Protein AF-A0A290MVN6-F1 (afdb_monomer_lite)

Structure (mmCIF, N/CA/C/O backbone):
data_AF-A0A290MVN6-F1
#
_entry.id   AF-A0A290MVN6-F1
#
loop_
_atom_site.group_PDB
_atom_site.id
_atom_site.type_symbol
_atom_site.label_atom_id
_atom_site.label_alt_id
_atom_site.label_comp_id
_atom_site.label_asym_id
_atom_site.label_entity_id
_atom_site.label_seq_id
_atom_site.pdbx_PDB_ins_code
_atom_site.Cartn_x
_atom_site.Cartn_y
_atom_site.Cartn_z
_atom_site.occupancy
_atom_site.B_iso_or_equiv
_atom_site.auth_seq_id
_atom_site.auth_comp_id
_atom_site.auth_asym_id
_atom_site.auth_atom_id
_atom_site.pdbx_PDB_model_num
ATOM 1 N N . MET A 1 1 ? 50.060 10.500 41.631 1.00 41.84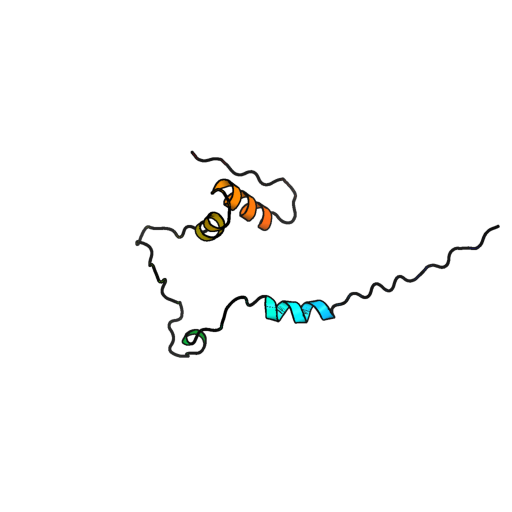 1 MET A N 1
ATOM 2 C CA . MET A 1 1 ? 48.654 10.758 41.255 1.00 41.84 1 MET A CA 1
ATOM 3 C C . MET A 1 1 ? 48.608 12.158 40.655 1.00 41.84 1 MET A C 1
ATOM 5 O O . MET A 1 1 ? 49.038 13.065 41.345 1.00 41.84 1 MET A O 1
ATOM 9 N N . SER A 1 2 ? 48.257 12.413 39.397 1.00 45.34 2 SER A N 1
ATOM 10 C CA . SER A 1 2 ? 47.472 11.636 38.428 1.00 45.34 2 SER A CA 1
ATOM 11 C C . SER A 1 2 ? 47.870 12.071 37.003 1.00 45.34 2 SER A C 1
ATOM 13 O O . SER A 1 2 ? 48.165 13.251 36.821 1.00 45.34 2 SER A O 1
ATOM 15 N N . PRO A 1 3 ? 47.901 11.170 36.008 1.00 47.62 3 PRO A N 1
ATOM 16 C CA . PRO A 1 3 ? 48.128 11.536 34.611 1.00 47.62 3 PRO A CA 1
ATOM 17 C C . PRO A 1 3 ? 46.865 12.151 33.983 1.00 47.62 3 PRO A C 1
ATOM 19 O O . PRO A 1 3 ? 45.751 11.695 34.238 1.00 47.62 3 PRO A O 1
ATOM 22 N N . THR A 1 4 ? 47.048 13.184 33.164 1.00 52.16 4 THR A N 1
ATOM 23 C CA . THR A 1 4 ? 46.018 13.769 32.291 1.00 52.16 4 THR A CA 1
ATOM 24 C C . THR A 1 4 ? 45.640 12.750 31.205 1.00 52.16 4 THR A C 1
ATOM 26 O O . THR A 1 4 ? 46.554 12.139 30.646 1.00 52.16 4 THR A O 1
ATOM 29 N N . PRO A 1 5 ? 44.349 12.524 30.895 1.00 48.88 5 PRO A N 1
ATOM 30 C CA . PRO A 1 5 ? 43.964 11.531 29.899 1.00 48.88 5 PRO A CA 1
ATOM 31 C C . PRO A 1 5 ? 44.360 11.992 28.492 1.00 48.88 5 PRO A C 1
ATOM 33 O O . PRO A 1 5 ? 44.114 13.135 28.104 1.00 48.88 5 PRO A O 1
ATOM 36 N N . ALA A 1 6 ? 44.991 11.082 27.750 1.00 48.41 6 ALA A N 1
ATOM 37 C CA . ALA A 1 6 ? 45.158 11.186 26.312 1.00 48.41 6 ALA A CA 1
ATOM 38 C C . ALA A 1 6 ? 43.766 11.243 25.673 1.00 48.41 6 ALA A C 1
ATOM 40 O O . ALA A 1 6 ? 42.903 10.424 25.981 1.00 48.41 6 ALA A O 1
ATOM 41 N N . ASN A 1 7 ? 43.541 12.250 24.837 1.00 49.75 7 ASN A N 1
ATOM 42 C CA . ASN A 1 7 ? 42.348 12.325 24.015 1.00 49.75 7 ASN A CA 1
ATOM 43 C C . ASN A 1 7 ? 42.595 11.377 22.837 1.00 49.75 7 ASN A C 1
ATOM 45 O O . ASN A 1 7 ? 43.334 11.729 21.916 1.00 49.75 7 ASN A O 1
ATOM 49 N N . ASP A 1 8 ? 42.082 10.152 22.935 1.00 46.84 8 ASP A N 1
ATOM 50 C CA . ASP A 1 8 ? 42.040 9.214 21.821 1.00 46.84 8 ASP A CA 1
ATOM 51 C C . ASP A 1 8 ? 41.162 9.837 20.735 1.00 46.84 8 ASP A C 1
ATOM 53 O O . ASP A 1 8 ? 39.951 10.000 20.893 1.00 46.84 8 ASP A O 1
ATOM 57 N N . THR A 1 9 ? 41.793 10.241 19.634 1.00 47.34 9 THR A N 1
ATOM 58 C CA . THR A 1 9 ? 41.091 10.490 18.382 1.00 47.34 9 THR A CA 1
ATOM 59 C C . THR A 1 9 ? 40.514 9.149 17.947 1.00 47.34 9 THR A C 1
ATOM 61 O O . THR A 1 9 ? 41.198 8.344 17.316 1.00 47.34 9 THR A O 1
ATOM 64 N N . GLU A 1 10 ? 39.265 8.884 18.323 1.00 49.62 10 GLU A N 1
ATOM 65 C CA . GLU A 1 10 ? 38.461 7.869 17.658 1.00 49.62 10 GLU A CA 1
ATOM 66 C C . GLU A 1 10 ? 38.238 8.339 16.218 1.00 49.62 10 GLU A C 1
ATOM 68 O O . GLU A 1 10 ? 37.278 9.028 15.879 1.00 49.62 10 GLU A O 1
ATOM 73 N N . GLU A 1 11 ? 39.194 7.995 15.359 1.00 55.38 11 GLU A N 1
ATOM 74 C CA . GLU A 1 11 ? 39.010 7.915 13.919 1.00 55.38 11 GLU A CA 1
ATOM 75 C C . GLU A 1 11 ? 37.944 6.839 13.685 1.00 55.38 11 GLU A C 1
ATOM 77 O O . GLU A 1 11 ? 38.255 5.663 13.505 1.00 55.38 11 GLU A O 1
ATOM 82 N N . HIS A 1 12 ? 36.664 7.210 13.767 1.00 56.75 12 HIS A N 1
ATOM 83 C CA . HIS A 1 12 ? 35.587 6.364 13.279 1.00 56.75 12 HIS A CA 1
ATOM 84 C C . HIS A 1 12 ? 35.836 6.151 11.781 1.00 56.75 12 HIS A C 1
ATOM 86 O O . HIS A 1 12 ? 35.767 7.123 11.023 1.00 56.75 12 HIS A O 1
ATOM 92 N N . PRO A 1 13 ? 36.114 4.924 11.305 1.00 50.75 13 PRO A N 1
ATOM 93 C CA . PRO A 1 13 ? 36.138 4.681 9.878 1.00 50.75 13 PRO A CA 1
ATOM 94 C C . PRO A 1 13 ? 34.687 4.764 9.397 1.00 50.75 13 PRO A C 1
ATOM 96 O O . PRO A 1 13 ? 33.945 3.781 9.436 1.00 50.75 13 PRO A O 1
ATOM 99 N N . PHE A 1 14 ? 34.257 5.956 8.981 1.00 51.66 14 PHE A N 1
ATOM 100 C CA . PHE A 1 14 ? 33.035 6.116 8.209 1.00 51.66 14 PHE A CA 1
ATOM 101 C C . PHE A 1 14 ? 33.280 5.395 6.883 1.00 51.66 14 PHE A C 1
ATOM 103 O O . PHE A 1 14 ? 33.971 5.874 5.986 1.00 51.66 14 PHE A O 1
ATOM 110 N N . THR A 1 15 ? 32.837 4.143 6.819 1.00 54.78 15 THR A N 1
ATOM 111 C CA . THR A 1 15 ? 33.013 3.279 5.657 1.00 54.78 15 THR A CA 1
ATOM 112 C C . THR A 1 15 ? 31.967 3.645 4.606 1.00 54.78 15 THR A C 1
ATOM 114 O O . THR A 1 15 ? 31.015 2.910 4.368 1.00 54.78 15 THR A O 1
ATOM 117 N N . ASP A 1 16 ? 32.182 4.763 3.907 1.00 58.50 16 ASP A N 1
ATOM 118 C CA . ASP A 1 16 ? 31.423 5.138 2.698 1.00 58.50 16 ASP A CA 1
ATOM 119 C C . ASP A 1 16 ? 31.482 4.059 1.596 1.00 58.50 16 ASP A C 1
ATOM 121 O O . ASP A 1 16 ? 30.666 4.025 0.675 1.00 58.50 16 ASP A O 1
ATOM 125 N N . ALA A 1 17 ? 32.426 3.119 1.699 1.00 52.16 17 ALA A N 1
ATOM 126 C CA . ALA A 1 17 ? 32.584 2.004 0.770 1.00 52.16 17 ALA A CA 1
ATOM 127 C C . ALA A 1 17 ? 31.449 0.960 0.838 1.00 52.16 17 ALA A C 1
ATOM 129 O O . ALA A 1 17 ? 31.270 0.200 -0.113 1.00 52.16 17 ALA A O 1
ATOM 130 N N . ALA A 1 18 ? 30.667 0.911 1.923 1.00 54.00 18 ALA A N 1
ATOM 131 C CA . ALA A 1 18 ? 29.552 -0.033 2.044 1.00 54.00 18 ALA A CA 1
ATOM 132 C C . ALA A 1 18 ? 28.306 0.392 1.241 1.00 54.00 18 ALA A C 1
ATOM 134 O O . ALA A 1 18 ? 27.478 -0.454 0.898 1.00 54.00 18 ALA A O 1
ATOM 135 N N . ALA A 1 19 ? 28.171 1.681 0.908 1.00 53.84 19 ALA A N 1
ATOM 136 C CA . ALA A 1 19 ? 26.990 2.206 0.222 1.00 53.84 19 ALA A CA 1
ATOM 137 C C . ALA A 1 19 ? 26.888 1.725 -1.237 1.00 53.84 19 ALA A C 1
ATOM 139 O O . ALA A 1 19 ? 25.804 1.375 -1.700 1.00 53.84 19 ALA A O 1
ATOM 140 N N . ALA A 1 20 ? 28.016 1.635 -1.952 1.00 56.09 20 ALA A N 1
ATOM 141 C CA . ALA A 1 20 ? 28.025 1.236 -3.362 1.00 56.09 20 ALA A CA 1
ATOM 142 C C . ALA A 1 20 ? 27.619 -0.235 -3.570 1.00 56.09 20 ALA A C 1
ATOM 144 O O . ALA A 1 20 ? 26.882 -0.544 -4.502 1.00 56.09 20 ALA A O 1
ATOM 145 N N . ALA A 1 21 ? 28.038 -1.141 -2.679 1.00 56.53 21 ALA A N 1
ATOM 146 C CA . ALA A 1 21 ? 27.701 -2.565 -2.776 1.00 56.53 21 ALA A CA 1
ATOM 147 C C . ALA A 1 21 ? 26.217 -2.859 -2.480 1.00 56.53 21 ALA A C 1
ATOM 149 O O . ALA A 1 21 ? 25.677 -3.861 -2.940 1.00 56.53 21 ALA A O 1
ATOM 150 N N . LYS A 1 22 ? 25.539 -1.985 -1.723 1.00 59.69 22 LYS A N 1
ATOM 151 C CA . LYS A 1 22 ? 24.103 -2.102 -1.427 1.00 59.69 22 LYS A CA 1
ATOM 152 C C . LYS A 1 22 ? 23.210 -1.674 -2.593 1.00 59.69 22 LYS A C 1
ATOM 154 O O . LYS A 1 22 ? 22.085 -2.154 -2.674 1.00 59.69 22 LYS A O 1
ATOM 159 N N . ALA A 1 23 ? 23.692 -0.797 -3.475 1.00 59.62 23 ALA A N 1
ATOM 160 C CA . ALA A 1 23 ? 22.894 -0.264 -4.578 1.00 59.62 23 ALA A CA 1
ATOM 161 C C . ALA A 1 23 ? 22.519 -1.341 -5.612 1.00 59.62 23 ALA A C 1
ATOM 163 O O . ALA A 1 23 ? 21.387 -1.361 -6.086 1.00 59.62 23 ALA A O 1
ATOM 164 N N . ASP A 1 24 ? 23.439 -2.265 -5.906 1.00 60.88 24 ASP A N 1
ATOM 165 C CA . ASP A 1 24 ? 23.209 -3.364 -6.859 1.00 60.88 24 ASP A CA 1
ATOM 166 C C . ASP A 1 24 ? 22.189 -4.390 -6.325 1.00 60.88 24 ASP A C 1
ATOM 168 O O . ASP A 1 24 ? 21.359 -4.901 -7.068 1.00 60.88 24 ASP A O 1
ATOM 172 N N . MET A 1 25 ? 22.161 -4.601 -5.003 1.00 60.00 25 MET A N 1
ATOM 173 C CA . MET A 1 25 ? 21.201 -5.484 -4.320 1.00 60.00 25 MET A CA 1
ATOM 174 C C . MET A 1 25 ? 19.789 -4.893 -4.172 1.00 60.00 25 MET A C 1
ATOM 176 O O . MET A 1 25 ? 18.866 -5.626 -3.841 1.00 60.00 25 MET A O 1
ATOM 180 N N . ALA A 1 26 ? 19.600 -3.584 -4.365 1.00 60.19 26 ALA A N 1
ATOM 181 C CA . ALA A 1 26 ? 18.288 -2.946 -4.205 1.00 60.19 26 ALA A CA 1
ATOM 182 C C . ALA A 1 26 ? 17.367 -3.145 -5.424 1.00 60.19 26 ALA A C 1
ATOM 184 O O . ALA A 1 26 ? 16.158 -2.932 -5.335 1.00 60.19 26 ALA A O 1
ATOM 185 N N . SER A 1 27 ? 17.930 -3.546 -6.566 1.00 60.94 27 SER A N 1
ATOM 186 C CA . SER A 1 27 ? 17.175 -3.824 -7.789 1.00 60.94 27 SER A CA 1
ATOM 187 C C . SER A 1 27 ? 16.718 -5.283 -7.778 1.00 60.94 27 SER A C 1
ATOM 189 O O . SER A 1 27 ? 17.252 -6.116 -8.501 1.00 60.94 27 SER A O 1
ATOM 191 N N . ASP A 1 28 ? 15.752 -5.602 -6.921 1.00 59.78 28 ASP A N 1
ATOM 192 C CA . ASP A 1 28 ? 15.298 -6.969 -6.599 1.00 59.78 28 ASP A CA 1
ATOM 193 C C . ASP A 1 28 ? 14.495 -7.662 -7.736 1.00 59.78 28 ASP A C 1
ATOM 195 O O . ASP A 1 28 ? 13.596 -8.470 -7.506 1.00 59.78 28 ASP A O 1
ATOM 199 N N . GLY A 1 29 ? 14.756 -7.319 -9.003 1.00 69.38 29 GLY A N 1
ATOM 200 C CA . GLY A 1 29 ? 14.000 -7.812 -10.153 1.00 69.38 29 GLY A CA 1
ATOM 201 C C . GLY A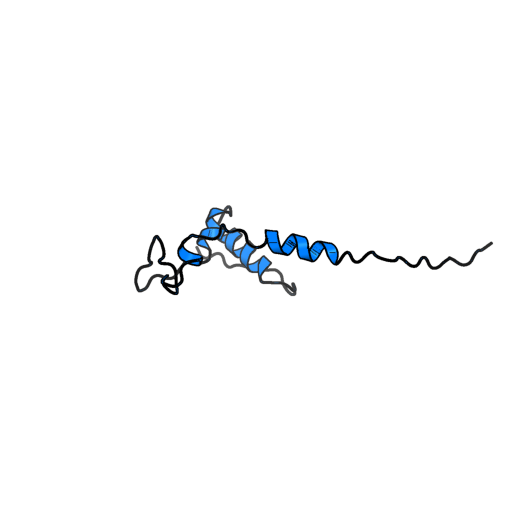 1 29 ? 14.878 -8.134 -11.355 1.00 69.38 29 GLY A C 1
ATOM 202 O O . GLY A 1 29 ? 15.652 -7.298 -11.818 1.00 69.38 29 GLY A O 1
ATOM 203 N N . GLU A 1 30 ? 14.716 -9.337 -11.912 1.00 78.88 30 GLU A N 1
ATOM 204 C CA . GLU A 1 30 ? 15.328 -9.685 -13.196 1.00 78.88 30 GLU A CA 1
ATOM 205 C C . GLU A 1 30 ? 14.838 -8.740 -14.305 1.00 78.88 30 GLU A C 1
ATOM 207 O O . GLU A 1 30 ? 13.633 -8.518 -14.466 1.00 78.88 30 GLU A O 1
ATOM 212 N N . ILE A 1 31 ? 15.778 -8.210 -15.097 1.00 78.75 31 ILE A N 1
ATOM 213 C CA . ILE A 1 31 ? 15.471 -7.343 -16.242 1.00 78.75 31 ILE A CA 1
ATOM 214 C C . ILE A 1 31 ? 14.764 -8.179 -17.309 1.00 78.75 31 ILE A C 1
ATOM 216 O O . ILE A 1 31 ? 15.369 -9.083 -17.902 1.00 78.75 31 ILE A O 1
ATOM 220 N N . ARG A 1 32 ? 13.502 -7.852 -17.592 1.00 78.94 32 ARG A N 1
ATOM 221 C C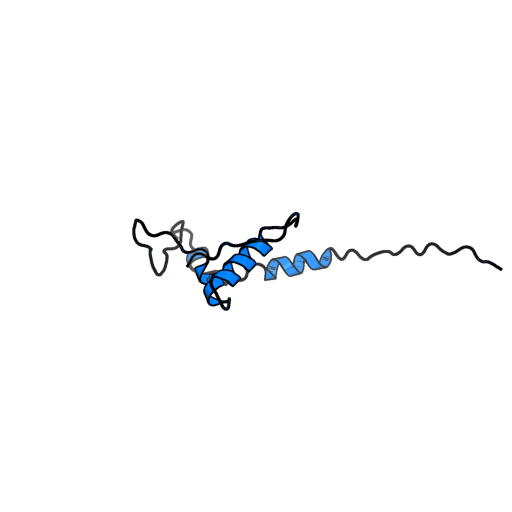A . ARG A 1 32 ? 12.682 -8.597 -18.548 1.00 78.94 32 ARG A CA 1
ATOM 222 C C . ARG A 1 32 ? 13.117 -8.295 -19.981 1.00 78.94 32 ARG A C 1
ATOM 224 O O . ARG A 1 32 ? 13.812 -7.319 -20.264 1.00 78.94 32 ARG A O 1
ATOM 231 N N . SER A 1 33 ? 12.727 -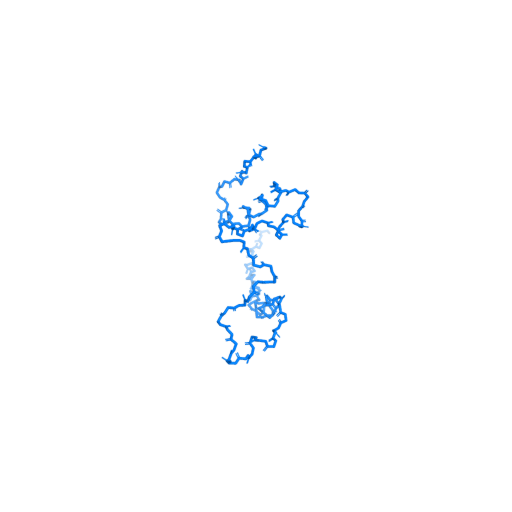9.161 -20.912 1.00 84.19 33 SER A N 1
ATOM 232 C CA . SER A 1 33 ? 12.988 -8.960 -22.343 1.00 84.19 33 SER A CA 1
ATOM 233 C C . SER A 1 33 ? 12.325 -7.691 -22.877 1.00 84.19 33 SER A C 1
ATOM 235 O O . SER A 1 33 ? 12.927 -6.963 -23.666 1.00 84.19 33 SER A O 1
ATOM 237 N N . ASP A 1 34 ? 11.108 -7.413 -22.412 1.00 83.56 34 ASP A N 1
ATOM 238 C CA . ASP A 1 34 ? 10.311 -6.275 -22.870 1.00 83.56 34 ASP A CA 1
ATOM 239 C C . ASP A 1 34 ? 10.913 -4.942 -22.406 1.00 83.56 34 ASP A C 1
ATOM 241 O O . ASP A 1 34 ? 10.919 -3.985 -23.172 1.00 83.56 34 ASP A O 1
ATOM 245 N N . ASP A 1 35 ? 11.553 -4.913 -21.230 1.00 83.12 35 ASP A N 1
ATOM 246 C CA . ASP A 1 35 ? 12.232 -3.725 -20.682 1.00 83.12 35 ASP A CA 1
ATOM 247 C C . ASP A 1 35 ? 13.391 -3.239 -21.579 1.00 83.12 35 ASP A C 1
ATOM 249 O O . ASP A 1 35 ? 13.819 -2.089 -21.498 1.00 83.12 35 ASP A O 1
ATOM 253 N N . LYS A 1 36 ? 13.918 -4.119 -22.441 1.00 84.19 36 LYS A N 1
ATOM 254 C CA . LYS A 1 36 ? 15.024 -3.832 -23.373 1.00 84.19 36 LYS A CA 1
ATOM 255 C C . LYS A 1 36 ? 14.547 -3.449 -24.775 1.00 84.19 36 LYS A C 1
ATOM 257 O O . LYS A 1 36 ? 15.373 -3.110 -25.623 1.00 84.19 36 LYS A O 1
ATOM 262 N N . SER A 1 37 ? 13.250 -3.558 -25.050 1.00 87.12 37 SER A N 1
ATOM 263 C CA . SER A 1 37 ? 12.700 -3.409 -26.395 1.00 87.12 37 SER A CA 1
ATOM 264 C C . SER A 1 37 ? 12.262 -1.966 -26.644 1.00 87.12 37 SER A C 1
ATOM 266 O O . SER A 1 37 ? 11.467 -1.416 -25.892 1.00 87.12 37 SER A O 1
ATOM 268 N N . PHE A 1 38 ? 12.756 -1.348 -27.723 1.00 87.31 38 PHE A N 1
ATOM 269 C CA . PHE A 1 38 ? 12.398 0.033 -28.084 1.00 87.31 38 PHE A CA 1
ATOM 270 C C . PHE A 1 38 ? 10.917 0.183 -28.468 1.00 87.31 38 PHE A C 1
ATOM 272 O O . PHE A 1 38 ? 10.300 1.197 -28.161 1.00 87.31 38 PHE A O 1
ATOM 279 N N . ASP A 1 39 ? 10.346 -0.843 -29.103 1.00 91.81 39 ASP A N 1
ATOM 280 C CA . ASP A 1 39 ? 8.947 -0.858 -29.547 1.00 91.81 39 ASP A CA 1
ATOM 281 C C . ASP A 1 39 ? 7.966 -1.352 -28.465 1.00 91.81 39 ASP A C 1
ATOM 283 O O . ASP A 1 39 ? 6.779 -1.537 -28.743 1.00 91.81 39 ASP A O 1
ATOM 287 N N . ALA A 1 40 ? 8.4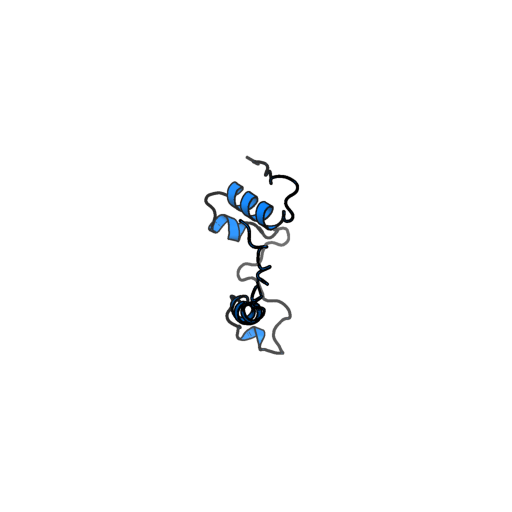34 -1.607 -27.237 1.00 87.06 40 ALA A N 1
ATOM 288 C CA . ALA A 1 40 ? 7.557 -2.041 -26.156 1.00 87.06 40 ALA A CA 1
ATOM 289 C C . ALA A 1 40 ? 6.563 -0.931 -25.757 1.00 87.06 40 ALA A C 1
ATOM 291 O O . ALA A 1 40 ? 6.886 0.260 -25.826 1.00 87.06 40 ALA A O 1
ATOM 292 N N . PRO A 1 41 ? 5.346 -1.294 -25.311 1.00 88.25 41 PRO A N 1
ATOM 293 C CA . PRO A 1 41 ? 4.410 -0.318 -24.772 1.00 88.25 41 PRO A CA 1
ATOM 294 C C . PRO A 1 41 ? 5.009 0.391 -23.549 1.00 88.25 41 PRO A C 1
ATOM 296 O O . PRO A 1 41 ? 5.726 -0.203 -22.749 1.00 88.25 41 PRO A O 1
ATOM 299 N N . HIS A 1 42 ? 4.661 1.669 -23.374 1.00 88.06 42 HIS A N 1
ATOM 300 C CA . HIS A 1 42 ? 5.137 2.514 -22.267 1.00 88.06 42 HIS A CA 1
ATOM 301 C C . HIS A 1 42 ? 4.757 1.997 -20.866 1.00 88.06 42 HIS A C 1
ATOM 303 O O . HIS A 1 42 ? 5.322 2.446 -19.871 1.00 88.06 42 HIS A O 1
ATOM 309 N N . ALA A 1 43 ? 3.779 1.096 -20.783 1.00 88.12 43 ALA A N 1
ATOM 310 C CA . ALA A 1 43 ? 3.333 0.464 -19.555 1.00 88.12 43 ALA A CA 1
ATOM 311 C C . ALA A 1 43 ? 3.058 -1.019 -19.804 1.00 88.12 43 ALA A C 1
ATOM 313 O O . ALA A 1 43 ? 2.579 -1.412 -20.871 1.00 88.12 43 ALA A O 1
ATOM 314 N N . ARG A 1 44 ? 3.336 -1.839 -18.790 1.00 85.62 44 ARG A N 1
ATOM 315 C CA . ARG A 1 44 ? 3.030 -3.266 -18.826 1.00 85.62 44 ARG A CA 1
ATOM 316 C C . ARG A 1 44 ? 1.543 -3.491 -18.589 1.00 85.62 44 ARG A C 1
ATOM 318 O O . ARG A 1 44 ? 0.974 -2.933 -17.652 1.00 85.62 44 ARG A O 1
ATOM 325 N N . GLU A 1 45 ? 0.948 -4.388 -19.364 1.00 85.69 45 GLU A N 1
ATOM 326 C CA . GLU A 1 45 ? -0.393 -4.879 -19.070 1.00 85.69 45 GLU A CA 1
ATOM 327 C C . GLU A 1 45 ? -0.398 -5.713 -17.779 1.00 85.69 45 GLU A C 1
ATOM 329 O O . GLU A 1 45 ? 0.510 -6.509 -17.500 1.00 85.69 45 GLU A O 1
ATOM 334 N N . ALA A 1 46 ? -1.425 -5.509 -16.956 1.00 83.44 46 ALA A N 1
ATOM 335 C CA . ALA A 1 46 ? -1.632 -6.321 -15.770 1.00 83.44 46 ALA A CA 1
ATOM 336 C C . ALA A 1 46 ? -2.084 -7.735 -16.191 1.00 83.44 46 ALA A C 1
ATOM 338 O O . ALA A 1 46 ? -2.975 -7.849 -17.030 1.00 83.44 46 ALA A O 1
ATOM 339 N N . PRO A 1 47 ? -1.549 -8.816 -15.587 1.00 84.94 47 PRO A N 1
ATOM 340 C CA . PRO A 1 47 ? -2.005 -10.183 -15.865 1.00 84.94 47 PRO A CA 1
ATOM 341 C C . PRO A 1 47 ? -3.500 -10.368 -15.581 1.00 84.94 47 PRO A C 1
ATOM 343 O O . PRO A 1 47 ? -4.176 -11.159 -16.232 1.00 84.94 47 PRO A O 1
ATOM 346 N N . HIS A 1 48 ? -4.000 -9.612 -14.603 1.00 84.88 48 HIS A N 1
ATOM 347 C CA . HIS A 1 48 ? -5.402 -9.528 -14.237 1.00 84.88 48 HIS A CA 1
ATOM 348 C C . HIS A 1 48 ? -5.809 -8.050 -14.251 1.00 84.88 48 HIS A C 1
ATOM 350 O O . HIS A 1 48 ? -5.528 -7.343 -13.279 1.00 84.88 48 HIS A O 1
ATOM 356 N N . PRO A 1 49 ? -6.383 -7.550 -15.361 1.00 86.38 49 PRO A N 1
ATOM 357 C CA . PRO A 1 49 ? -6.904 -6.193 -15.411 1.00 86.38 49 PRO A CA 1
ATOM 358 C C . PRO A 1 49 ? -8.095 -6.063 -14.456 1.00 86.38 49 PRO A C 1
ATOM 360 O O . PRO A 1 49 ? -8.933 -6.961 -14.370 1.00 86.38 49 PRO A O 1
ATOM 363 N N . LEU A 1 50 ? -8.139 -4.949 -13.731 1.00 88.25 50 LEU A N 1
ATOM 364 C CA . LEU A 1 50 ? -9.237 -4.604 -12.828 1.00 88.25 50 LEU A CA 1
ATOM 365 C C . LEU A 1 50 ? -10.476 -4.202 -13.639 1.00 88.25 50 LEU A C 1
ATOM 367 O O . LEU A 1 50 ? -10.351 -3.743 -14.779 1.00 88.25 50 LEU A O 1
ATOM 371 N N . ALA A 1 51 ? -11.668 -4.356 -13.059 1.00 91.50 51 ALA A N 1
ATOM 372 C CA . ALA A 1 51 ? -12.876 -3.782 -13.653 1.00 91.50 51 ALA A CA 1
ATOM 373 C C . ALA A 1 51 ? -12.800 -2.240 -13.692 1.00 91.50 51 ALA A C 1
ATOM 375 O O . ALA A 1 51 ? -12.049 -1.634 -12.930 1.00 91.50 51 ALA A O 1
ATOM 376 N N . GLU A 1 52 ? -13.596 -1.595 -14.557 1.00 89.00 52 GLU A N 1
ATOM 377 C CA . GLU A 1 52 ? -13.522 -0.139 -14.803 1.00 89.00 52 GLU A CA 1
ATOM 378 C C . GLU A 1 52 ? -13.637 0.716 -13.522 1.00 89.00 52 GLU A C 1
ATOM 380 O O . GLU A 1 52 ? -12.958 1.734 -13.404 1.00 89.00 52 GLU A O 1
ATOM 385 N N . ASP A 1 53 ? -14.429 0.272 -12.538 1.00 92.38 53 ASP A N 1
ATOM 386 C CA . ASP A 1 53 ? -14.644 0.956 -11.252 1.00 92.38 53 ASP A CA 1
ATOM 387 C C . ASP A 1 53 ? -13.910 0.300 -10.063 1.00 92.38 53 ASP A C 1
ATOM 389 O O . ASP A 1 53 ? -14.129 0.653 -8.899 1.00 92.38 53 ASP A O 1
ATOM 393 N N . GLU A 1 54 ? -13.046 -0.682 -10.319 1.00 91.94 54 GLU A N 1
ATOM 394 C CA . GLU A 1 54 ? -12.346 -1.427 -9.276 1.00 91.94 54 GLU A CA 1
ATOM 395 C C . GLU A 1 54 ? -10.979 -0.803 -8.973 1.00 91.94 54 GLU A C 1
ATOM 397 O O . GLU A 1 54 ? -10.128 -0.619 -9.844 1.00 91.94 54 GLU A O 1
ATOM 402 N N . LYS A 1 55 ? -10.746 -0.473 -7.698 1.00 91.81 55 LYS A N 1
ATOM 403 C CA . LYS A 1 55 ? -9.457 0.056 -7.240 1.00 91.81 55 LYS A CA 1
ATOM 404 C C . LYS A 1 55 ? -8.492 -1.075 -6.916 1.00 91.81 55 LYS A C 1
ATOM 406 O O . LYS A 1 55 ? -8.883 -2.097 -6.362 1.00 91.81 55 LYS A O 1
ATOM 411 N N . HIS A 1 56 ? -7.211 -0.837 -7.177 1.00 90.00 56 HIS A N 1
ATOM 412 C CA . HIS A 1 56 ? -6.152 -1.744 -6.755 1.00 90.00 56 HIS A CA 1
ATOM 413 C C . HIS A 1 56 ? -6.066 -1.810 -5.221 1.00 90.00 56 HIS A C 1
ATOM 415 O O . HIS A 1 56 ? -5.982 -0.770 -4.563 1.00 90.00 56 HIS A O 1
ATOM 421 N N . ASP A 1 57 ? -6.059 -3.020 -4.654 1.00 90.69 57 ASP A N 1
ATOM 422 C CA . ASP A 1 57 ? -5.846 -3.221 -3.217 1.00 90.69 57 ASP A CA 1
ATOM 423 C C . ASP A 1 57 ? -4.346 -3.160 -2.902 1.00 90.69 57 ASP A C 1
ATOM 425 O O . ASP A 1 57 ? -3.624 -4.148 -3.037 1.00 90.69 57 ASP A O 1
ATOM 429 N N . GLN A 1 58 ? -3.880 -1.984 -2.477 1.00 89.75 58 GLN A N 1
ATOM 430 C CA . GLN A 1 58 ? -2.475 -1.724 -2.130 1.00 89.75 58 GLN A CA 1
ATOM 431 C C . GLN A 1 58 ? -1.960 -2.631 -1.002 1.00 89.75 58 GLN A C 1
ATOM 433 O O . GLN A 1 58 ? -0.771 -2.932 -0.940 1.00 89.75 58 GLN A O 1
ATOM 438 N N . LEU A 1 59 ? -2.862 -3.137 -0.157 1.00 89.81 59 LEU A N 1
ATOM 439 C CA . LEU A 1 59 ? -2.517 -4.032 0.939 1.00 89.81 59 LEU A CA 1
ATOM 440 C C . LEU A 1 59 ? -2.440 -5.498 0.517 1.00 89.81 59 LEU A C 1
ATOM 442 O O . LEU A 1 59 ? -1.962 -6.301 1.306 1.00 89.81 59 LEU A O 1
ATOM 446 N N . ALA A 1 60 ? -2.880 -5.887 -0.685 1.00 90.00 60 ALA A N 1
ATOM 447 C CA . ALA A 1 60 ? -3.002 -7.300 -1.056 1.00 90.00 60 ALA A CA 1
ATOM 448 C C . ALA A 1 60 ? -1.685 -8.082 -0.908 1.00 90.00 60 ALA A C 1
ATOM 450 O O . ALA A 1 60 ? -1.684 -9.200 -0.395 1.00 90.00 60 ALA A O 1
ATOM 451 N N . GLY A 1 61 ? -0.560 -7.474 -1.303 1.00 89.25 61 GLY A N 1
ATOM 452 C CA . GLY A 1 61 ? 0.767 -8.070 -1.132 1.00 89.25 61 GLY A CA 1
ATOM 453 C C . GLY A 1 61 ? 1.161 -8.214 0.340 1.00 89.25 61 GLY A C 1
ATOM 454 O O . GLY A 1 61 ? 1.587 -9.288 0.755 1.00 89.25 61 GLY A O 1
ATOM 455 N N . LYS A 1 62 ? 0.948 -7.162 1.140 1.00 89.19 62 LYS A N 1
ATOM 456 C CA . LYS A 1 62 ? 1.257 -7.150 2.579 1.00 89.19 62 LYS A CA 1
ATOM 457 C C . LYS A 1 62 ? 0.370 -8.134 3.352 1.00 89.19 62 LYS A C 1
ATOM 459 O O . LYS A 1 62 ? 0.861 -8.919 4.147 1.00 89.19 62 LYS A O 1
ATOM 464 N N . VAL A 1 63 ? -0.923 -8.201 3.033 1.00 92.25 63 VAL A N 1
ATOM 465 C CA . VAL A 1 63 ? -1.886 -9.150 3.623 1.00 92.25 63 VAL A CA 1
ATOM 466 C C . VAL A 1 63 ? -1.511 -10.602 3.341 1.00 92.25 63 VAL A C 1
ATOM 468 O O . VAL A 1 63 ? -1.734 -11.449 4.196 1.00 92.25 63 VAL A O 1
ATOM 471 N N . ALA A 1 64 ? -0.938 -10.907 2.175 1.00 91.19 64 ALA A N 1
ATOM 472 C CA . ALA A 1 64 ? -0.458 -12.256 1.879 1.00 91.19 64 ALA A CA 1
ATOM 473 C C . ALA A 1 64 ? 0.756 -12.667 2.739 1.00 91.19 64 ALA A C 1
ATOM 475 O O . ALA A 1 64 ? 1.050 -13.858 2.834 1.00 91.19 64 ALA A O 1
ATOM 476 N N . GLN A 1 65 ? 1.459 -11.699 3.337 1.00 91.25 65 GLN A N 1
ATOM 477 C CA . GLN A 1 65 ? 2.652 -11.905 4.163 1.00 91.25 65 GLN A CA 1
ATOM 478 C C . GLN A 1 65 ? 2.403 -11.721 5.671 1.00 91.25 65 GLN A C 1
ATOM 480 O O . GLN A 1 65 ? 3.183 -12.241 6.465 1.00 91.25 65 GLN A O 1
ATOM 485 N N . SER A 1 66 ? 1.332 -11.031 6.068 1.00 90.81 66 SER A N 1
ATOM 486 C CA . SER A 1 66 ? 0.945 -10.805 7.470 1.00 90.81 66 SER A CA 1
ATOM 487 C C . SER A 1 66 ? -0.122 -11.802 7.949 1.00 90.81 66 SER A C 1
ATOM 489 O O . SER A 1 66 ? -0.841 -12.401 7.149 1.00 90.81 66 SER A O 1
ATOM 491 N N . GLU A 1 67 ? -0.296 -11.955 9.267 1.00 90.81 67 GLU A N 1
ATOM 492 C CA . GLU A 1 67 ? -1.307 -12.876 9.819 1.00 90.81 67 GLU A CA 1
ATOM 493 C C . GLU A 1 67 ? -2.736 -12.333 9.659 1.00 90.81 67 GLU A C 1
ATOM 495 O O . GLU A 1 67 ? -3.716 -13.083 9.626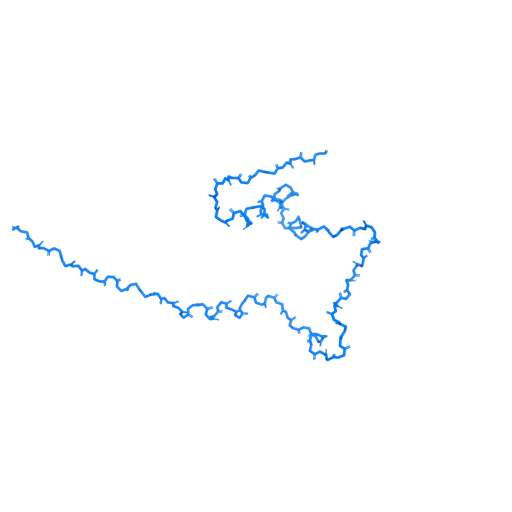 1.00 90.81 67 GLU A O 1
ATOM 500 N N . SER A 1 68 ? -2.876 -11.010 9.548 1.00 92.12 68 SER A N 1
ATOM 501 C CA . SER A 1 68 ? -4.164 -10.353 9.359 1.00 92.12 68 SER A CA 1
ATOM 502 C C . SER A 1 68 ? -4.055 -9.042 8.585 1.00 92.12 68 SER A C 1
ATOM 504 O O . SER A 1 68 ? -3.011 -8.392 8.540 1.00 92.12 68 SER A O 1
ATOM 506 N N . ARG A 1 69 ? -5.190 -8.578 8.043 1.00 90.19 69 ARG A N 1
ATOM 507 C CA . ARG A 1 69 ? -5.279 -7.255 7.400 1.00 90.19 69 ARG A CA 1
ATOM 508 C C . ARG A 1 69 ? -4.963 -6.103 8.356 1.00 90.19 69 ARG A C 1
ATOM 510 O O . ARG A 1 69 ? -4.543 -5.045 7.907 1.00 90.19 69 ARG A O 1
ATOM 517 N N . GLN A 1 70 ? -5.167 -6.295 9.660 1.00 91.50 70 GLN A N 1
ATOM 518 C CA . GLN A 1 70 ? -4.835 -5.283 10.664 1.00 91.50 70 GLN A CA 1
ATOM 519 C C . GLN A 1 70 ? -3.329 -5.161 10.871 1.00 91.50 70 GLN A C 1
ATOM 521 O O . GLN A 1 70 ? -2.841 -4.053 11.052 1.00 91.50 70 GLN A O 1
ATOM 526 N N . GLU A 1 71 ? -2.611 -6.279 10.828 1.00 91.00 71 GLU A N 1
ATOM 527 C CA . GLU A 1 71 ? -1.152 -6.285 10.932 1.00 91.00 71 GLU A CA 1
ATOM 528 C C . GLU A 1 71 ? -0.510 -5.693 9.684 1.00 91.00 71 GLU A C 1
ATOM 530 O O . GLU A 1 71 ? 0.289 -4.779 9.813 1.00 91.00 71 GLU A O 1
ATOM 535 N N . ALA A 1 72 ? -0.977 -6.070 8.489 1.00 92.25 72 ALA A N 1
ATOM 536 C CA . ALA A 1 72 ? -0.501 -5.471 7.238 1.00 92.25 72 ALA A CA 1
ATOM 537 C C . ALA A 1 72 ? -0.636 -3.932 7.222 1.00 92.25 72 ALA A C 1
ATOM 539 O O . ALA A 1 72 ? 0.235 -3.225 6.721 1.00 92.25 72 ALA A O 1
ATOM 540 N N . LEU A 1 73 ? -1.727 -3.418 7.801 1.00 90.94 73 LEU A N 1
ATOM 541 C CA . LEU A 1 73 ? -1.974 -1.986 7.985 1.00 90.94 73 LEU A CA 1
ATOM 542 C C . LEU A 1 73 ? -1.046 -1.340 9.028 1.00 90.94 73 LEU A C 1
ATOM 544 O O . LEU A 1 73 ? -0.625 -0.199 8.847 1.00 90.94 73 LEU A O 1
ATOM 548 N N . LEU A 1 74 ? -0.773 -2.034 10.138 1.00 90.06 74 LEU A N 1
ATOM 549 C CA . LEU A 1 74 ? 0.169 -1.564 11.159 1.00 90.06 74 LEU A CA 1
ATOM 550 C C . LEU A 1 74 ? 1.582 -1.469 10.589 1.00 90.06 74 LEU A C 1
ATOM 552 O O . LEU A 1 74 ? 2.242 -0.456 10.805 1.00 90.06 74 LEU A O 1
ATOM 556 N N . ASP A 1 75 ? 2.009 -2.494 9.855 1.00 89.12 75 ASP A N 1
ATOM 557 C CA . ASP A 1 75 ? 3.341 -2.581 9.262 1.00 89.12 75 ASP A CA 1
ATOM 558 C C . ASP A 1 75 ? 3.560 -1.452 8.247 1.00 89.12 75 ASP A C 1
ATOM 560 O O . ASP A 1 75 ? 4.547 -0.724 8.330 1.00 89.12 75 ASP A O 1
ATOM 564 N N . GLU A 1 76 ? 2.598 -1.225 7.344 1.00 89.12 76 GLU A N 1
ATOM 565 C CA . GLU A 1 76 ? 2.646 -0.110 6.391 1.00 89.12 76 GLU A CA 1
ATOM 566 C C . GLU A 1 76 ? 2.689 1.253 7.082 1.00 89.12 76 GLU A C 1
ATOM 568 O O . GLU A 1 76 ? 3.568 2.066 6.800 1.00 89.12 76 GLU A O 1
ATOM 573 N N . GLY A 1 77 ? 1.788 1.487 8.039 1.00 88.62 77 GLY A N 1
ATOM 574 C CA . GLY A 1 77 ? 1.785 2.740 8.783 1.00 88.62 77 GLY A CA 1
ATOM 575 C C . GLY A 1 77 ? 3.095 2.968 9.539 1.00 88.62 77 GLY A C 1
ATOM 576 O O . GLY A 1 77 ? 3.542 4.108 9.650 1.00 88.62 77 GLY A O 1
ATOM 577 N N . LEU A 1 78 ? 3.730 1.910 10.051 1.00 86.75 78 LEU A N 1
ATOM 578 C CA . LEU A 1 78 ? 5.000 1.998 10.771 1.00 86.75 78 LEU A CA 1
ATOM 579 C C . LEU A 1 78 ? 6.160 2.368 9.842 1.00 86.75 78 LEU A C 1
ATOM 581 O O . LEU A 1 78 ? 6.971 3.213 10.213 1.00 86.75 78 LEU A O 1
ATOM 585 N N . GLU A 1 79 ? 6.216 1.782 8.645 1.00 87.12 79 GLU A N 1
ATOM 586 C CA . GLU A 1 79 ? 7.212 2.103 7.614 1.00 87.12 79 GLU A CA 1
ATOM 587 C C . GLU A 1 79 ? 7.125 3.574 7.169 1.00 87.12 79 GLU A C 1
ATOM 589 O O . GLU A 1 79 ? 8.154 4.226 6.986 1.00 87.12 79 GLU A O 1
ATOM 594 N N . GLU A 1 80 ? 5.910 4.119 7.047 1.00 84.94 80 GLU A N 1
ATOM 595 C CA . GLU A 1 80 ? 5.669 5.494 6.580 1.00 84.94 80 GLU A CA 1
ATOM 596 C C . GLU A 1 80 ? 5.819 6.566 7.673 1.00 84.94 80 GLU A C 1
ATOM 598 O O . GLU A 1 80 ? 6.022 7.742 7.371 1.00 84.94 80 GLU A O 1
ATOM 603 N N . SER A 1 81 ? 5.737 6.188 8.952 1.00 85.31 81 SER A N 1
ATOM 604 C CA . SER A 1 81 ? 5.656 7.140 10.075 1.00 85.31 81 SER A CA 1
ATOM 605 C C . SER A 1 81 ? 7.005 7.667 10.579 1.00 85.31 81 SER A C 1
ATOM 607 O O . SER A 1 81 ? 7.081 8.246 11.665 1.00 85.31 81 SER A O 1
ATOM 609 N N . PHE A 1 82 ? 8.090 7.508 9.820 1.00 76.69 82 PHE A N 1
ATOM 610 C CA . PHE A 1 82 ? 9.392 8.056 10.200 1.00 76.69 82 PHE A CA 1
ATOM 611 C C . PHE A 1 82 ? 9.575 9.496 9.692 1.00 76.69 82 PHE A C 1
ATOM 613 O O . PHE A 1 82 ? 9.439 9.730 8.490 1.00 76.69 82 PHE A O 1
ATOM 620 N N . PRO A 1 83 ? 9.956 10.470 10.554 1.00 82.75 83 PRO A N 1
ATOM 621 C CA . PRO A 1 83 ? 10.376 10.357 11.963 1.00 82.75 83 PRO A CA 1
ATOM 622 C C . PRO A 1 83 ? 9.215 10.274 12.984 1.00 82.75 83 PRO A C 1
ATOM 624 O O . PRO A 1 83 ? 8.292 11.085 12.968 1.00 82.75 83 PRO A O 1
ATOM 627 N N . ALA A 1 84 ? 9.310 9.316 13.916 1.00 68.81 84 ALA A N 1
ATOM 628 C CA . ALA A 1 84 ? 8.242 8.909 14.837 1.00 68.81 84 ALA A CA 1
ATOM 629 C C . ALA A 1 84 ? 7.900 9.964 15.913 1.00 68.81 84 ALA A C 1
ATOM 631 O O . ALA A 1 84 ? 8.552 10.033 16.955 1.00 68.81 84 ALA A O 1
ATOM 632 N N . SER A 1 85 ? 6.862 10.771 15.679 1.00 67.31 85 SER A N 1
ATOM 633 C CA . SER A 1 85 ? 6.300 11.687 16.689 1.00 67.31 85 SER A CA 1
ATOM 634 C C . SER A 1 85 ? 5.195 11.036 17.531 1.00 67.31 85 SER A C 1
ATOM 636 O O . SER A 1 85 ? 5.091 11.347 18.711 1.00 67.31 85 SER A O 1
ATOM 638 N N . ASP A 1 86 ? 4.395 10.131 16.957 1.00 78.69 86 ASP A N 1
ATOM 639 C CA . ASP A 1 86 ? 3.290 9.440 17.637 1.00 78.69 86 ASP A CA 1
ATOM 640 C C . ASP A 1 86 ? 3.203 7.970 17.184 1.00 78.69 86 ASP A C 1
ATOM 642 O O . ASP A 1 86 ? 3.507 7.669 16.027 1.00 78.69 86 ASP A O 1
ATOM 646 N N . PRO A 1 87 ? 2.795 7.031 18.062 1.00 81.50 87 PRO A N 1
ATOM 647 C CA . PRO A 1 87 ? 2.603 5.635 17.684 1.00 81.50 87 PRO A CA 1
ATOM 648 C C . PRO A 1 87 ? 1.464 5.481 16.665 1.00 81.50 87 PRO A C 1
ATOM 650 O O . PRO A 1 87 ? 0.395 6.080 16.803 1.00 81.50 87 PRO A O 1
ATOM 653 N N . VAL A 1 88 ? 1.670 4.618 15.669 1.00 83.81 88 VAL A N 1
ATOM 654 C CA . VAL A 1 88 ? 0.664 4.293 14.647 1.00 83.81 88 VAL A CA 1
ATOM 655 C C . VAL A 1 88 ? -0.563 3.658 15.301 1.00 83.81 88 VAL A C 1
ATOM 657 O O . VAL A 1 88 ? -0.450 2.723 16.094 1.00 83.81 88 VAL A O 1
ATOM 660 N N . SER A 1 89 ? -1.755 4.145 14.947 1.00 83.38 89 SER A N 1
ATOM 661 C CA . SER A 1 89 ? -3.027 3.558 15.378 1.00 83.38 89 SER A CA 1
ATOM 662 C C . SER A 1 89 ? -3.951 3.322 14.183 1.00 83.38 89 SER A C 1
ATOM 664 O O . SER A 1 89 ? -4.372 4.257 13.504 1.00 83.38 89 SER A O 1
ATOM 666 N N . VAL A 1 90 ? -4.290 2.057 13.922 1.00 86.06 90 VAL A N 1
ATOM 667 C CA . VAL A 1 90 ? -5.215 1.669 12.843 1.00 86.06 90 VAL A CA 1
ATOM 668 C C . VAL A 1 90 ? -6.578 1.269 13.383 1.00 86.06 90 VAL A C 1
ATOM 670 O O . VAL A 1 90 ? -6.716 0.613 14.417 1.00 86.06 90 VAL A O 1
ATOM 673 N N . LYS A 1 91 ? -7.620 1.695 12.663 1.00 84.56 91 LYS A N 1
ATOM 674 C CA . LYS A 1 91 ? -9.013 1.406 13.008 1.00 84.56 91 LYS A CA 1
ATOM 675 C C . LYS A 1 91 ? -9.356 -0.019 12.593 1.00 84.56 91 LYS A C 1
ATOM 677 O O . LYS A 1 91 ? -9.160 -0.402 11.443 1.00 84.56 91 LYS A O 1
ATOM 682 N N . ARG A 1 92 ? -9.942 -0.781 13.518 1.00 79.75 92 ARG A N 1
ATOM 683 C CA . ARG A 1 92 ? -10.596 -2.050 13.193 1.00 79.75 92 ARG A CA 1
ATOM 684 C C . ARG A 1 92 ? -11.940 -1.745 12.548 1.00 79.75 92 ARG A C 1
ATOM 686 O O . ARG A 1 92 ? -12.834 -1.231 13.214 1.00 79.75 92 ARG A O 1
ATOM 693 N N . ILE A 1 93 ? -12.053 -2.035 11.261 1.00 71.81 93 ILE A N 1
ATOM 694 C CA . ILE A 1 93 ? -13.299 -1.920 10.511 1.00 71.81 93 ILE A CA 1
ATOM 695 C C . ILE A 1 93 ? -13.817 -3.355 10.370 1.00 71.81 93 ILE A C 1
ATOM 697 O O . ILE A 1 93 ? -13.201 -4.154 9.668 1.00 71.81 93 ILE A O 1
ATOM 701 N N . THR A 1 94 ? -14.844 -3.702 11.150 1.00 61.31 94 THR A N 1
ATOM 702 C CA . THR A 1 94 ? -15.559 -4.994 11.103 1.00 61.31 94 THR A CA 1
ATOM 703 C C . THR A 1 94 ? -16.746 -4.926 10.168 1.00 61.31 94 THR A C 1
ATOM 705 O O . THR A 1 94 ? -17.450 -3.892 10.245 1.00 61.31 94 THR A O 1
#

Organism: Caulobacter vibrioides (NCBI:txid155892)

Foldseek 3Di:
DDDDDDPPPPPPPPPPVVVVVVVVVVCVDDCDPLNPDPPHDPDDDDPDDDPPPDDDDPLPVLCVVDPHSVVSVQVVCVVVCPVPPDRDDDDDDD

pLDDT: mean 76.11, std 15.94, range [41.84, 92.38]

Radius of gyration: 24.26 Å; chains: 1; bounding box: 64×27×71 Å

Secondary structure (DSSP, 8-state):
--PPPP---------THHHHHHHHHT--S---SGGG-TTS-SSPPPSSPPPTTPPP-TTHHHHHHSSSHHHHHHHHHHHH--S-SS--------

Sequence (94 aa):
MSPTPANDTEEHPFTDAAAAAKADMASDGEIRSDDKSFDAPHAREAPHPLAEDEKHDQLAGKVAQSESRQEALLDEGLEESFPASDPVSVKRIT